Protein AF-A0A1A8MAE7-F1 (afdb_monomer)

Structure (mmCIF, N/CA/C/O backbone):
data_AF-A0A1A8MAE7-F1
#
_entry.id   AF-A0A1A8MAE7-F1
#
loop_
_atom_site.group_PDB
_atom_site.id
_atom_site.type_symbol
_atom_site.label_atom_id
_atom_site.label_alt_id
_atom_site.label_comp_id
_atom_site.label_asym_id
_atom_site.label_entity_id
_atom_site.label_seq_id
_atom_site.pdbx_PDB_ins_code
_atom_site.Cartn_x
_atom_site.Cartn_y
_atom_site.Cartn_z
_atom_site.occupancy
_atom_site.B_iso_or_equiv
_atom_site.auth_seq_id
_atom_site.auth_comp_id
_atom_site.auth_asym_id
_atom_site.auth_atom_id
_atom_site.pdbx_PDB_model_num
ATOM 1 N N . ILE A 1 1 ? -7.057 -14.594 -2.523 1.00 58.66 1 ILE A N 1
ATOM 2 C CA . ILE A 1 1 ? -6.789 -13.145 -2.720 1.00 58.66 1 ILE A CA 1
ATOM 3 C C . ILE A 1 1 ? -7.118 -12.437 -1.408 1.00 58.66 1 ILE A C 1
ATOM 5 O O . ILE A 1 1 ? -8.206 -12.665 -0.893 1.00 58.66 1 ILE A O 1
ATOM 9 N N . SER A 1 2 ? -6.194 -11.667 -0.821 1.00 70.31 2 SER A N 1
ATOM 10 C CA . SER A 1 2 ? -6.447 -10.912 0.418 1.00 70.31 2 SER A CA 1
ATOM 11 C C . SER A 1 2 ? -7.390 -9.729 0.154 1.00 70.31 2 SER A C 1
ATOM 13 O O . SER A 1 2 ? -7.238 -9.023 -0.845 1.00 70.31 2 SER A O 1
ATOM 15 N N . GLN A 1 3 ? -8.388 -9.541 1.025 1.00 80.31 3 GLN A N 1
ATOM 16 C CA . GLN A 1 3 ? -9.346 -8.434 0.928 1.00 80.31 3 GLN A CA 1
ATOM 17 C C . GLN A 1 3 ? -8.716 -7.096 1.366 1.00 80.31 3 GLN A C 1
ATOM 19 O O . GLN A 1 3 ? -7.824 -7.106 2.223 1.00 80.31 3 GLN A O 1
ATOM 24 N N . PRO A 1 4 ? -9.184 -5.952 0.824 1.00 84.19 4 PRO A N 1
ATOM 25 C CA . PRO A 1 4 ? -8.736 -4.629 1.253 1.00 84.19 4 PRO A CA 1
ATOM 26 C C . PRO A 1 4 ? -9.008 -4.379 2.742 1.00 84.19 4 PRO A C 1
ATOM 28 O O . PRO A 1 4 ? -10.050 -4.760 3.278 1.00 84.19 4 PRO A O 1
ATOM 31 N N . VAL A 1 5 ? -8.075 -3.705 3.414 1.00 89.69 5 VAL A N 1
ATOM 32 C CA . VAL A 1 5 ? -8.259 -3.227 4.793 1.00 89.69 5 VAL A CA 1
ATOM 33 C C . VAL A 1 5 ? -9.020 -1.902 4.750 1.00 89.69 5 VAL A C 1
ATOM 35 O O . VAL A 1 5 ? -8.842 -1.126 3.827 1.00 89.69 5 VAL A O 1
ATOM 38 N N . ARG A 1 6 ? -9.877 -1.594 5.726 1.00 90.19 6 ARG A N 1
ATOM 39 C CA . ARG A 1 6 ? -10.518 -0.266 5.776 1.00 90.19 6 ARG A CA 1
ATOM 40 C C . ARG A 1 6 ? -9.472 0.820 6.065 1.00 90.19 6 ARG A C 1
ATOM 42 O O . ARG A 1 6 ? -8.665 0.636 6.975 1.00 90.19 6 ARG A O 1
ATOM 49 N N . HIS A 1 7 ? -9.522 1.960 5.366 1.00 89.50 7 HIS A N 1
ATOM 50 C CA . HIS A 1 7 ? -8.523 3.040 5.498 1.00 89.50 7 HIS A CA 1
ATOM 51 C C . HIS A 1 7 ? -8.336 3.511 6.945 1.00 89.50 7 HIS A C 1
ATOM 53 O O . HIS A 1 7 ? -7.214 3.644 7.419 1.00 89.50 7 HIS A O 1
ATOM 59 N N . ASN A 1 8 ? -9.429 3.673 7.695 1.00 88.88 8 ASN A N 1
ATOM 60 C CA . ASN A 1 8 ? -9.390 4.112 9.093 1.00 88.88 8 ASN A CA 1
ATOM 61 C C . ASN A 1 8 ? -8.655 3.143 10.041 1.00 88.88 8 ASN A C 1
ATOM 63 O O . ASN A 1 8 ? -8.211 3.560 11.116 1.00 88.88 8 ASN A O 1
ATOM 67 N N . ALA A 1 9 ? -8.518 1.873 9.651 1.00 91.38 9 ALA A N 1
ATOM 68 C CA . ALA A 1 9 ? -7.812 0.835 10.393 1.00 91.38 9 ALA A CA 1
ATOM 69 C C . ALA A 1 9 ? -6.328 0.708 10.000 1.00 91.38 9 ALA A C 1
ATOM 71 O O . ALA A 1 9 ? -5.597 -0.039 10.655 1.00 91.38 9 ALA A O 1
ATOM 72 N N . VAL A 1 10 ? -5.871 1.420 8.965 1.00 92.00 10 VAL A N 1
ATOM 73 C CA . VAL A 1 10 ? -4.465 1.448 8.541 1.00 92.00 10 VAL A CA 1
ATOM 74 C C . VAL A 1 10 ? -3.660 2.368 9.450 1.00 92.00 10 VAL A C 1
ATOM 76 O O . VAL A 1 10 ? -4.078 3.483 9.741 1.00 92.00 10 VAL A O 1
ATOM 79 N N . ALA A 1 11 ? -2.506 1.888 9.904 1.00 92.31 11 ALA A N 1
ATOM 80 C CA . ALA A 1 11 ? -1.494 2.694 10.582 1.00 92.31 11 ALA A CA 1
ATOM 81 C C . ALA A 1 11 ? -0.417 3.180 9.607 1.00 92.31 11 ALA A C 1
ATOM 83 O O . ALA A 1 11 ? -0.030 4.339 9.652 1.00 92.31 11 ALA A O 1
ATOM 84 N N . LYS A 1 12 ? 0.066 2.286 8.737 1.00 91.62 12 LYS A N 1
ATOM 85 C CA . LYS A 1 12 ? 1.107 2.571 7.747 1.00 91.62 12 LYS A CA 1
ATOM 86 C C . LYS A 1 12 ? 0.990 1.603 6.575 1.00 91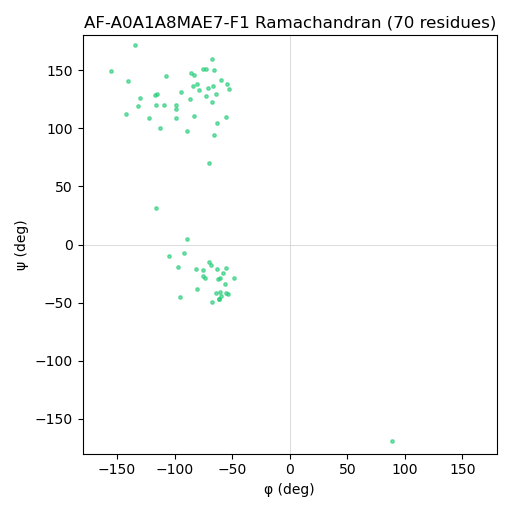.62 12 LYS A C 1
ATOM 88 O O . LYS A 1 12 ? 0.600 0.448 6.763 1.00 91.62 12 LYS A O 1
ATOM 93 N N . ILE A 1 13 ? 1.371 2.058 5.388 1.00 92.50 13 ILE A N 1
ATOM 94 C CA . ILE A 1 13 ? 1.556 1.214 4.208 1.00 92.50 13 ILE A CA 1
ATOM 95 C C . ILE A 1 13 ? 3.037 1.258 3.834 1.00 92.50 13 ILE A C 1
ATOM 97 O O . ILE A 1 13 ? 3.619 2.335 3.741 1.00 92.50 13 ILE A O 1
ATOM 101 N N . GLU A 1 14 ? 3.650 0.093 3.646 1.00 92.44 14 GLU A N 1
ATOM 102 C CA . GLU A 1 14 ? 5.014 -0.035 3.134 1.00 92.44 14 GLU A CA 1
ATOM 103 C C . GLU A 1 14 ? 4.987 -0.771 1.798 1.00 92.44 14 GLU A C 1
ATOM 105 O O . GLU A 1 14 ? 4.392 -1.847 1.671 1.00 92.44 14 GLU A O 1
ATOM 110 N N . VAL A 1 15 ? 5.635 -0.171 0.802 1.00 91.06 15 VAL A N 1
ATOM 111 C CA . VAL A 1 15 ? 5.836 -0.750 -0.524 1.00 91.06 15 VAL A CA 1
ATOM 112 C C . VAL A 1 15 ? 7.335 -0.802 -0.768 1.00 91.06 15 VAL A C 1
ATOM 114 O O . VAL A 1 15 ? 7.972 0.231 -0.958 1.00 91.06 15 VAL A O 1
ATOM 117 N N . THR A 1 16 ? 7.892 -2.008 -0.757 1.00 89.56 16 THR A N 1
ATOM 118 C CA . THR A 1 16 ? 9.305 -2.243 -1.052 1.00 89.56 16 THR A CA 1
ATOM 119 C C . THR A 1 16 ? 9.418 -2.692 -2.508 1.00 89.56 16 THR A C 1
ATOM 121 O O . THR A 1 16 ? 8.861 -3.737 -2.867 1.00 89.56 16 THR A O 1
ATOM 124 N N . PRO A 1 17 ? 10.088 -1.917 -3.377 1.00 88.06 17 PRO A N 1
ATOM 125 C CA . PRO A 1 17 ? 10.258 -2.288 -4.773 1.00 88.06 17 PRO A CA 1
ATOM 126 C C . PRO A 1 17 ? 11.170 -3.517 -4.912 1.00 88.06 17 PRO A C 1
ATOM 128 O O . PRO A 1 17 ? 11.972 -3.798 -4.015 1.00 88.06 17 PRO A O 1
ATOM 131 N N . PRO A 1 18 ? 11.099 -4.227 -6.052 1.00 88.44 18 PRO A N 1
ATOM 132 C CA . PRO A 1 18 ? 12.050 -5.278 -6.369 1.00 88.44 18 PRO A CA 1
ATOM 133 C C . PRO A 1 18 ? 13.485 -4.761 -6.256 1.00 88.44 18 PRO A C 1
ATOM 135 O O . PRO A 1 18 ? 13.819 -3.688 -6.757 1.00 88.44 18 PRO A O 1
ATOM 138 N N . SER A 1 19 ? 14.341 -5.538 -5.607 1.00 87.50 19 SER A N 1
ATOM 139 C CA . SER A 1 19 ? 15.763 -5.245 -5.447 1.00 87.50 19 SER A CA 1
ATOM 140 C C . SER A 1 19 ? 16.589 -6.497 -5.732 1.00 87.50 19 SER A C 1
ATOM 142 O O . SER A 1 19 ? 16.051 -7.597 -5.842 1.00 87.50 19 SER A O 1
ATOM 144 N N . GLY A 1 20 ? 17.918 -6.370 -5.806 1.00 86.06 20 GLY A N 1
ATOM 145 C CA . GLY A 1 20 ? 18.800 -7.517 -6.070 1.00 86.06 20 GLY A CA 1
ATOM 146 C C . GLY A 1 20 ? 18.636 -8.691 -5.090 1.00 86.06 20 GLY A C 1
ATOM 147 O O . GLY A 1 20 ? 18.995 -9.814 -5.424 1.00 86.06 20 GLY A O 1
ATOM 148 N N . ARG A 1 21 ? 18.063 -8.454 -3.900 1.00 83.25 21 ARG A N 1
ATOM 149 C CA . ARG A 1 21 ? 17.798 -9.483 -2.879 1.00 83.25 21 ARG A CA 1
ATOM 150 C C . ARG A 1 21 ? 16.369 -10.034 -2.906 1.00 83.25 21 ARG A C 1
ATOM 152 O O . ARG A 1 21 ? 16.140 -11.113 -2.375 1.00 83.25 21 ARG A O 1
ATOM 159 N N . CYS A 1 22 ? 15.419 -9.320 -3.511 1.00 80.81 22 CYS A N 1
ATOM 160 C CA . CYS A 1 22 ? 14.026 -9.745 -3.623 1.00 80.81 22 CYS A CA 1
ATOM 161 C C . CYS A 1 22 ? 13.469 -9.351 -4.992 1.00 80.81 22 CYS A C 1
ATOM 163 O O . CYS A 1 22 ? 13.290 -8.173 -5.291 1.00 80.81 22 CYS A O 1
ATOM 165 N N . ARG A 1 23 ? 13.174 -10.352 -5.828 1.00 86.62 23 ARG A N 1
ATOM 166 C CA . ARG A 1 23 ? 12.669 -10.139 -7.195 1.00 86.62 23 ARG A CA 1
ATOM 167 C C . ARG A 1 23 ? 11.248 -9.562 -7.230 1.00 86.62 23 ARG A C 1
ATOM 169 O O . ARG A 1 23 ? 10.819 -9.062 -8.265 1.00 86.62 23 ARG A O 1
ATOM 176 N N . TRP A 1 24 ? 10.514 -9.660 -6.128 1.00 86.00 24 TRP A N 1
ATOM 177 C CA . TRP A 1 24 ? 9.100 -9.316 -6.062 1.00 86.00 24 TRP A CA 1
ATOM 178 C C . TRP A 1 24 ? 8.900 -8.017 -5.295 1.00 86.00 24 TRP A C 1
ATOM 180 O O . TRP A 1 24 ? 9.595 -7.753 -4.318 1.00 86.00 24 TRP A O 1
ATOM 190 N N . THR A 1 25 ? 7.914 -7.228 -5.714 1.00 87.25 25 THR A N 1
ATOM 191 C CA . THR A 1 25 ? 7.454 -6.089 -4.921 1.00 87.25 25 THR A CA 1
ATOM 192 C C . THR A 1 25 ? 6.788 -6.612 -3.657 1.00 87.25 25 THR A C 1
ATOM 194 O O . THR A 1 25 ? 5.795 -7.343 -3.733 1.00 87.25 25 THR A O 1
ATOM 197 N N . GLU A 1 26 ? 7.286 -6.203 -2.498 1.00 90.00 26 GLU A N 1
ATOM 198 C CA . GLU A 1 26 ? 6.667 -6.522 -1.217 1.00 90.00 26 GLU A CA 1
ATOM 199 C C . GLU A 1 26 ? 5.744 -5.380 -0.804 1.00 90.00 26 GLU A C 1
ATOM 201 O O . GLU A 1 26 ? 6.104 -4.205 -0.858 1.00 90.00 26 GLU A O 1
ATOM 206 N N . ARG A 1 27 ? 4.515 -5.722 -0.418 1.00 92.12 27 ARG A N 1
ATOM 207 C CA . ARG A 1 27 ? 3.483 -4.750 -0.050 1.00 92.12 27 ARG A CA 1
ATOM 208 C C . ARG A 1 27 ? 2.848 -5.156 1.262 1.00 92.12 27 ARG A C 1
ATOM 210 O O . ARG A 1 27 ? 2.259 -6.237 1.353 1.00 92.12 27 ARG A O 1
ATOM 217 N N . ILE A 1 28 ? 2.965 -4.298 2.269 1.00 92.88 28 ILE A N 1
ATOM 218 C CA . ILE A 1 28 ? 2.528 -4.586 3.633 1.00 92.88 28 ILE A CA 1
ATOM 219 C C . ILE A 1 28 ? 1.661 -3.437 4.145 1.00 92.88 28 ILE A C 1
ATOM 221 O O . ILE A 1 28 ? 2.079 -2.282 4.163 1.00 92.88 28 ILE A O 1
ATOM 225 N N . ILE A 1 29 ? 0.453 -3.767 4.607 1.00 93.31 29 ILE A N 1
ATOM 226 C CA . ILE A 1 29 ? -0.385 -2.857 5.392 1.00 93.31 29 ILE A CA 1
ATOM 227 C C . ILE A 1 29 ? -0.221 -3.201 6.868 1.00 93.31 29 ILE A C 1
ATOM 229 O O . ILE A 1 29 ? -0.574 -4.299 7.311 1.00 93.31 29 ILE A O 1
ATOM 233 N N . TYR A 1 30 ? 0.247 -2.231 7.642 1.00 93.94 30 TYR A N 1
ATOM 234 C CA . TYR A 1 30 ? 0.230 -2.277 9.096 1.00 93.94 30 TYR A CA 1
ATOM 235 C C . TYR A 1 30 ? -1.110 -1.745 9.579 1.00 93.94 30 TYR A C 1
ATOM 237 O O . TYR A 1 30 ? -1.526 -0.640 9.223 1.00 93.94 30 TYR A O 1
ATOM 245 N N . ARG A 1 31 ? -1.807 -2.540 10.388 1.00 92.69 31 ARG A N 1
ATOM 246 C CA . ARG A 1 31 ? -3.063 -2.128 11.014 1.00 92.69 31 ARG A CA 1
ATOM 247 C C . ARG A 1 31 ? -2.763 -1.391 12.315 1.00 92.69 31 ARG A C 1
ATOM 249 O O . ARG A 1 31 ? -1.833 -1.761 13.022 1.00 92.69 31 ARG A O 1
ATOM 256 N N . LYS A 1 32 ? -3.595 -0.410 12.676 1.00 92.62 32 LYS A N 1
ATOM 257 C CA . LYS A 1 32 ? -3.535 0.254 13.997 1.00 92.62 32 LYS A CA 1
ATOM 258 C C . LYS A 1 32 ? -3.661 -0.747 15.143 1.00 92.62 32 LYS A C 1
ATOM 260 O O . LYS A 1 32 ? -3.081 -0.555 16.204 1.00 92.62 32 LYS A O 1
ATOM 265 N N . LYS A 1 33 ? -4.447 -1.805 14.927 1.00 92.38 33 LYS A N 1
ATOM 266 C CA . LYS A 1 33 ? -4.614 -2.931 15.844 1.00 92.38 33 LYS A CA 1
ATOM 267 C C . LYS A 1 33 ? -4.682 -4.233 15.051 1.00 92.38 33 LYS A C 1
ATOM 269 O O . LYS A 1 33 ? -5.334 -4.294 14.006 1.00 92.38 33 LYS A O 1
ATOM 274 N N . GLY A 1 34 ? -4.062 -5.279 15.585 1.00 90.75 34 GLY A N 1
ATOM 275 C CA . GLY A 1 34 ? -4.066 -6.613 14.990 1.00 90.75 34 GLY A CA 1
ATOM 276 C C . GLY A 1 34 ? -2.930 -6.855 13.987 1.00 90.75 34 GLY A C 1
ATOM 277 O O . GLY A 1 34 ? -1.987 -6.068 13.909 1.00 90.75 34 GLY A O 1
ATOM 278 N N . PRO A 1 35 ? -2.993 -7.970 13.238 1.00 92.50 35 PRO A N 1
ATOM 279 C CA . PRO A 1 35 ? -1.875 -8.434 12.425 1.00 92.50 35 PRO A CA 1
ATOM 280 C C . PRO A 1 35 ? -1.652 -7.568 11.181 1.00 92.50 35 PRO A C 1
ATOM 282 O O . PRO A 1 35 ? -2.597 -7.021 10.602 1.00 92.50 35 PRO A O 1
ATOM 285 N N . LYS A 1 36 ? -0.392 -7.508 10.734 1.00 92.94 36 LYS A N 1
ATOM 286 C CA . LYS A 1 36 ? -0.029 -6.947 9.428 1.00 92.94 36 LYS A CA 1
ATOM 287 C C . LYS A 1 36 ? -0.602 -7.795 8.292 1.00 92.94 36 LYS A C 1
ATOM 289 O O . LYS A 1 36 ? -0.769 -9.006 8.429 1.00 92.94 36 LYS A O 1
ATOM 294 N N . VAL A 1 37 ? -0.888 -7.153 7.164 1.00 92.69 37 VAL A N 1
ATOM 295 C CA . VAL A 1 37 ? -1.434 -7.804 5.96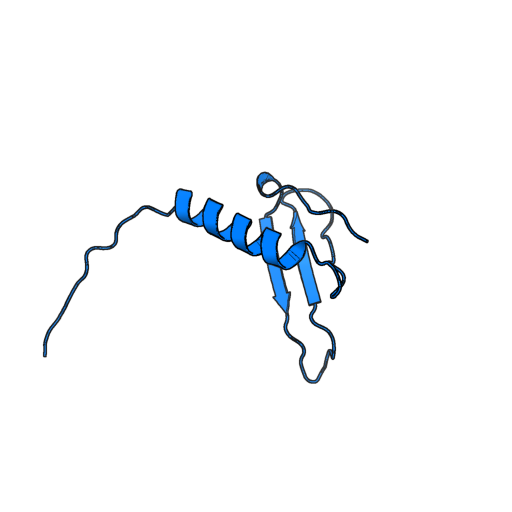9 1.00 92.69 37 VAL A CA 1
ATOM 296 C C . VAL A 1 37 ? -0.433 -7.693 4.837 1.00 92.69 37 VAL A C 1
ATOM 298 O O . VAL A 1 37 ? -0.111 -6.588 4.410 1.00 92.69 37 VAL A O 1
ATOM 301 N N . CYS A 1 38 ? 0.010 -8.837 4.324 1.00 91.44 38 CYS A N 1
ATOM 302 C CA . CYS A 1 38 ? 0.774 -8.899 3.085 1.00 91.44 38 CYS A CA 1
ATOM 303 C C . CYS A 1 38 ? -0.183 -8.907 1.888 1.00 91.44 38 CYS A C 1
ATOM 305 O O . CYS A 1 38 ? -1.203 -9.608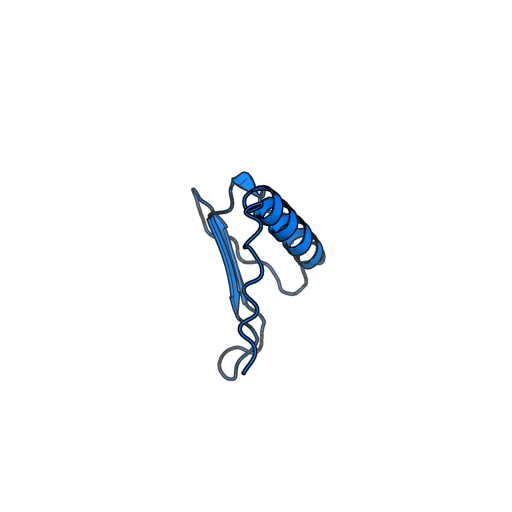 1.874 1.00 91.44 38 CYS A O 1
ATOM 307 N N . ILE A 1 39 ? 0.148 -8.122 0.872 1.00 91.12 39 ILE A N 1
ATOM 308 C CA . ILE A 1 39 ? -0.662 -7.971 -0.332 1.00 91.12 39 ILE A CA 1
ATOM 309 C C . ILE A 1 39 ? 0.064 -8.659 -1.475 1.00 91.12 39 ILE A C 1
ATOM 311 O O . ILE A 1 39 ? 1.176 -8.278 -1.832 1.00 91.12 39 ILE A O 1
ATOM 315 N N . SER A 1 40 ? -0.592 -9.659 -2.066 1.00 87.25 40 SER A N 1
ATOM 316 C CA . SER A 1 40 ? -0.091 -10.337 -3.266 1.00 87.25 40 SER A CA 1
ATOM 317 C C . SER A 1 40 ? 0.196 -9.312 -4.368 1.00 87.25 40 SER A C 1
ATOM 319 O O . SER A 1 40 ? -0.651 -8.435 -4.548 1.00 87.25 40 SER A O 1
ATOM 321 N N . PRO A 1 41 ? 1.311 -9.416 -5.119 1.00 81.12 41 PRO A N 1
ATOM 322 C CA . PRO A 1 41 ? 1.631 -8.565 -6.274 1.00 81.12 41 PRO A CA 1
ATOM 323 C C . PRO A 1 41 ? 0.484 -8.413 -7.292 1.00 81.12 41 PRO A C 1
ATOM 325 O O . PRO A 1 41 ? 0.307 -7.337 -7.864 1.00 81.12 41 PRO A O 1
ATOM 328 N N . ASP A 1 42 ? -0.385 -9.417 -7.398 1.00 86.19 42 ASP A N 1
ATOM 329 C CA . ASP A 1 42 ? -1.476 -9.475 -8.379 1.00 86.19 42 ASP A CA 1
ATOM 330 C C . ASP A 1 42 ? -2.792 -8.849 -7.885 1.00 86.19 42 ASP A C 1
ATOM 332 O O . ASP A 1 42 ? -3.828 -8.909 -8.553 1.00 86.19 42 ASP A O 1
ATOM 336 N N . ALA A 1 43 ? -2.791 -8.247 -6.692 1.00 89.44 43 ALA A N 1
ATOM 337 C CA . ALA A 1 43 ? -3.957 -7.577 -6.131 1.00 89.44 43 ALA A CA 1
ATOM 338 C C . ALA A 1 43 ? -4.351 -6.338 -6.961 1.00 89.44 43 ALA A C 1
ATOM 340 O O . ALA A 1 43 ? -3.870 -5.230 -6.718 1.00 89.44 43 ALA A O 1
ATOM 341 N N . LYS A 1 44 ? -5.284 -6.524 -7.906 1.00 90.50 44 LYS A N 1
ATOM 342 C CA . LYS A 1 44 ? -5.806 -5.467 -8.798 1.00 90.50 44 LYS A CA 1
ATOM 343 C C . LYS A 1 44 ? -6.429 -4.280 -8.060 1.00 90.50 44 LYS A C 1
ATOM 345 O O 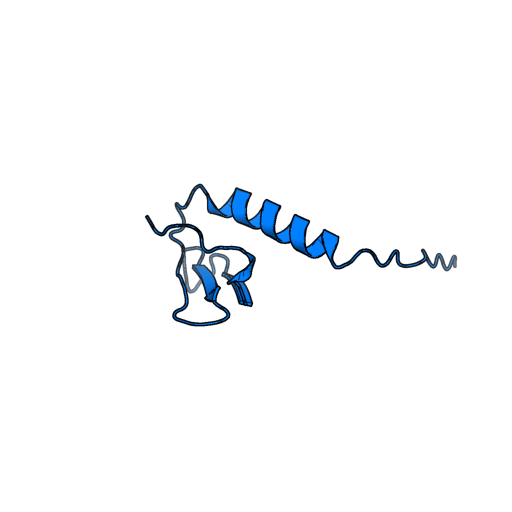. LYS A 1 44 ? -6.469 -3.189 -8.605 1.00 90.50 44 LYS A O 1
ATOM 350 N N . TRP A 1 45 ? -6.896 -4.485 -6.828 1.00 91.00 45 TRP A N 1
ATOM 351 C CA . TRP A 1 45 ? -7.499 -3.435 -6.006 1.00 91.00 45 TRP A CA 1
ATOM 352 C C . TRP A 1 45 ? -6.470 -2.468 -5.405 1.00 91.00 45 TRP A C 1
ATOM 354 O O . TRP A 1 45 ? -6.829 -1.357 -5.027 1.00 91.00 45 TRP A O 1
ATOM 364 N N . PHE 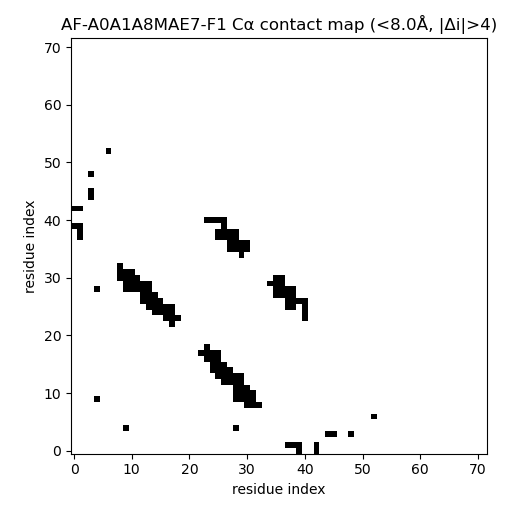A 1 46 ? -5.201 -2.873 -5.284 1.00 90.62 46 PHE A N 1
ATOM 365 C CA . PHE A 1 46 ? -4.199 -2.104 -4.544 1.00 90.62 46 PHE A CA 1
ATOM 366 C C . PHE A 1 46 ? -3.885 -0.724 -5.153 1.00 90.62 46 PHE A C 1
ATOM 368 O O . PHE A 1 46 ? -3.804 0.237 -4.391 1.00 90.62 46 PHE A O 1
ATOM 375 N N . PRO A 1 47 ? -3.754 -0.561 -6.485 1.00 90.06 47 PRO A N 1
ATOM 376 C CA . PRO A 1 47 ? -3.524 0.758 -7.075 1.00 90.06 47 PRO A CA 1
ATOM 377 C C . PRO A 1 47 ? -4.648 1.758 -6.776 1.00 90.06 47 PRO A C 1
ATOM 379 O O . PRO A 1 47 ? -4.373 2.892 -6.394 1.00 90.06 47 PRO A O 1
ATOM 382 N N . ASP A 1 48 ? -5.912 1.345 -6.893 1.00 91.12 48 ASP A N 1
ATOM 383 C CA . ASP A 1 48 ? -7.050 2.232 -6.615 1.00 91.12 48 ASP A CA 1
ATOM 384 C C . ASP A 1 48 ? -7.235 2.483 -5.117 1.00 91.12 48 ASP A C 1
ATOM 386 O O . ASP A 1 48 ? -7.674 3.555 -4.703 1.00 91.12 48 ASP A O 1
ATOM 390 N N . TYR A 1 49 ? -6.841 1.521 -4.288 1.00 90.56 49 TYR A N 1
ATOM 391 C CA . TYR A 1 49 ? -6.767 1.697 -2.846 1.00 90.56 49 TYR A CA 1
ATOM 392 C C . TYR A 1 49 ? -5.779 2.794 -2.445 1.00 90.56 49 TYR A C 1
ATOM 394 O O . TYR A 1 49 ? -6.149 3.668 -1.669 1.00 90.56 49 TYR A O 1
ATOM 402 N N . MET A 1 50 ? -4.571 2.801 -3.022 1.00 89.38 50 MET A N 1
ATOM 403 C CA . MET A 1 50 ? -3.574 3.851 -2.771 1.00 89.38 50 MET A CA 1
ATOM 404 C C . MET A 1 50 ? -4.076 5.231 -3.208 1.00 89.38 50 MET A C 1
ATOM 406 O O . MET A 1 50 ? -4.056 6.155 -2.404 1.00 89.38 50 MET A O 1
ATOM 410 N N . LYS A 1 51 ? -4.654 5.357 -4.414 1.00 88.38 51 LYS A N 1
ATOM 411 C CA . LYS A 1 51 ? -5.235 6.632 -4.889 1.00 88.38 51 LYS A CA 1
ATOM 412 C C . LYS A 1 51 ? -6.278 7.199 -3.925 1.00 88.38 51 LYS A C 1
ATOM 414 O O . LYS A 1 51 ? -6.343 8.403 -3.688 1.00 88.38 51 LYS A O 1
ATOM 419 N N . ASN A 1 52 ? -7.132 6.329 -3.389 1.00 84.06 52 ASN A N 1
ATOM 420 C CA . ASN A 1 52 ? -8.153 6.742 -2.436 1.00 84.06 52 ASN A CA 1
ATOM 421 C C . ASN A 1 52 ? -7.565 7.024 -1.048 1.00 84.06 52 ASN A C 1
ATOM 423 O O . ASN A 1 52 ? -8.156 7.798 -0.303 1.00 84.06 52 ASN A O 1
ATOM 427 N N . PHE A 1 53 ? -6.453 6.391 -0.676 1.00 80.94 53 PHE A N 1
ATOM 428 C CA . PHE A 1 53 ? -5.757 6.650 0.581 1.00 80.94 53 PHE A CA 1
ATOM 429 C C . PHE A 1 53 ? -5.152 8.060 0.581 1.00 80.94 53 PHE A C 1
ATOM 431 O O . PHE A 1 53 ? -5.480 8.839 1.473 1.00 80.94 53 PHE A O 1
ATOM 438 N N . ASP A 1 54 ? -4.426 8.428 -0.478 1.00 70.94 54 ASP A N 1
ATOM 439 C CA . ASP A 1 54 ? -3.803 9.753 -0.634 1.00 70.94 54 ASP A CA 1
ATOM 440 C C . ASP A 1 54 ? -4.849 10.880 -0.635 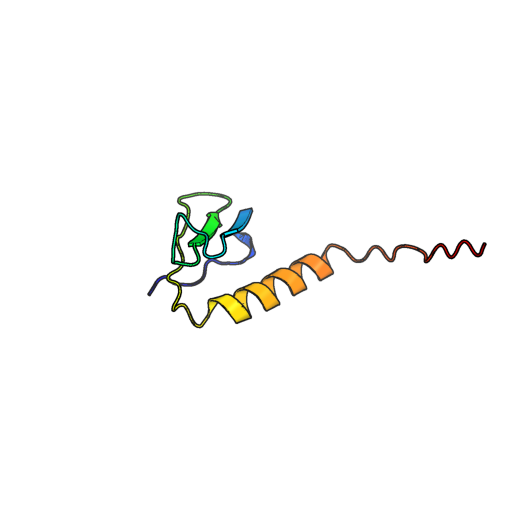1.00 70.94 54 ASP A C 1
ATOM 442 O O . ASP A 1 54 ? -4.699 11.892 0.045 1.00 70.94 54 ASP A O 1
ATOM 446 N N . ARG A 1 55 ? -5.995 10.676 -1.301 1.00 65.06 55 ARG A N 1
ATOM 447 C CA . ARG A 1 55 ? -7.091 11.664 -1.314 1.00 65.06 55 ARG A CA 1
ATOM 448 C C . ARG A 1 55 ? -7.688 11.937 0.073 1.00 65.06 55 ARG A C 1
ATOM 450 O O . ARG A 1 55 ? -8.220 13.018 0.309 1.00 65.06 55 ARG A O 1
ATOM 457 N N . ASN A 1 56 ? -7.656 10.955 0.974 1.00 57.44 56 ASN A N 1
ATOM 458 C CA . ASN A 1 56 ? -8.136 11.143 2.344 1.00 57.44 56 ASN A CA 1
ATOM 459 C C . ASN A 1 56 ? -7.091 11.833 3.235 1.00 57.44 56 ASN A C 1
ATOM 461 O O . ASN A 1 56 ? -7.482 12.422 4.239 1.00 57.44 56 ASN A O 1
ATOM 465 N N . ASP A 1 57 ? -5.808 11.785 2.868 1.00 54.16 57 ASP A N 1
ATOM 466 C CA . ASP A 1 57 ? -4.721 12.475 3.574 1.00 54.16 57 ASP A CA 1
ATOM 467 C C . ASP A 1 57 ? -4.652 13.961 3.169 1.00 54.16 57 ASP A C 1
ATOM 469 O O . ASP A 1 57 ? -4.558 14.845 4.018 1.00 54.16 57 ASP A O 1
ATOM 473 N N . GLU A 1 58 ? -4.879 14.262 1.885 1.00 49.00 58 GLU A N 1
ATOM 474 C CA . GLU A 1 58 ? -5.042 15.635 1.366 1.00 49.00 58 GLU A CA 1
ATOM 475 C C . GLU A 1 58 ? -6.240 16.375 1.999 1.00 49.00 58 GLU A C 1
ATOM 477 O O . GLU A 1 58 ? -6.210 17.591 2.197 1.00 49.00 58 GLU A O 1
ATOM 482 N N . SER A 1 59 ? -7.287 15.647 2.412 1.00 43.06 59 SER A N 1
ATOM 483 C CA . SER A 1 59 ? -8.408 16.226 3.170 1.00 43.06 59 SER A CA 1
ATOM 484 C C . SER A 1 59 ? -8.029 16.634 4.604 1.00 43.06 59 SER A C 1
ATOM 486 O O . SER A 1 59 ? -8.793 17.368 5.232 1.00 43.06 59 SER A O 1
ATOM 488 N N . PHE A 1 60 ? -6.892 16.171 5.130 1.00 42.59 60 PHE A N 1
ATOM 489 C CA . PHE A 1 60 ? -6.365 16.534 6.452 1.00 42.59 60 PHE A CA 1
ATOM 490 C C . PHE A 1 60 ? -5.175 17.507 6.386 1.00 42.59 60 PHE A C 1
ATOM 492 O O . PHE A 1 60 ? -4.817 18.086 7.410 1.00 42.59 60 PHE A O 1
ATOM 499 N N . HIS A 1 61 ? -4.620 17.758 5.195 1.00 43.28 61 HIS A N 1
ATOM 500 C CA . HIS A 1 61 ? -3.487 18.661 4.968 1.00 43.28 61 H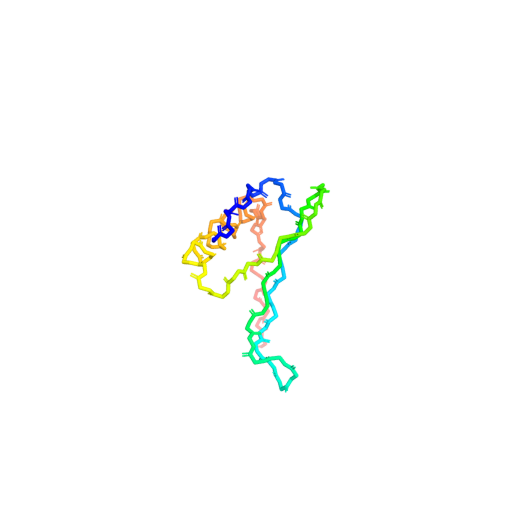IS A CA 1
ATOM 501 C C . HIS A 1 61 ? -3.822 19.885 4.103 1.00 43.28 61 HIS A C 1
ATOM 503 O O . HIS A 1 61 ? -2.947 20.442 3.445 1.00 43.28 61 HIS A O 1
ATOM 509 N N . SER A 1 62 ? -5.057 20.394 4.163 1.00 43.41 62 SER A N 1
ATOM 510 C CA . SER A 1 62 ? -5.338 21.761 3.697 1.00 43.41 62 SER A CA 1
ATOM 511 C C . SER A 1 62 ? -4.718 22.800 4.645 1.00 43.41 62 SER A C 1
ATOM 513 O O . SER A 1 62 ? -5.418 23.524 5.344 1.00 43.41 62 SER A O 1
ATOM 515 N N . THR A 1 63 ? -3.390 22.896 4.642 1.00 39.31 63 THR A N 1
ATOM 516 C CA . THR A 1 63 ? -2.680 24.128 4.976 1.00 39.31 63 THR A CA 1
ATOM 517 C C . THR A 1 63 ? -2.019 24.583 3.691 1.00 39.31 63 THR A C 1
ATOM 519 O O . THR A 1 63 ? -0.981 24.060 3.292 1.00 39.31 63 THR A O 1
ATOM 522 N N . ALA A 1 64 ? -2.646 25.550 3.023 1.00 49.53 64 ALA A N 1
ATOM 523 C CA . ALA A 1 64 ? -2.010 26.285 1.945 1.00 49.53 64 ALA A CA 1
ATOM 524 C C . ALA A 1 64 ? -0.701 26.886 2.481 1.00 49.53 64 ALA A C 1
ATOM 526 O O . ALA A 1 64 ? -0.725 27.778 3.330 1.00 49.53 64 ALA A O 1
ATOM 527 N N . LEU A 1 65 ? 0.444 26.375 2.029 1.00 52.66 65 LEU A N 1
ATOM 528 C CA . LEU A 1 65 ? 1.720 27.032 2.280 1.00 52.66 65 LEU A CA 1
ATOM 529 C C . LEU A 1 65 ? 1.780 28.293 1.402 1.00 52.66 65 LEU A C 1
ATOM 531 O O . LEU A 1 65 ? 1.556 28.187 0.192 1.00 52.66 65 LEU A O 1
ATOM 535 N N . PRO A 1 66 ? 2.062 29.483 1.965 1.00 47.25 66 PRO A N 1
ATOM 536 C CA . PRO A 1 66 ? 2.292 30.667 1.157 1.00 47.25 66 PRO A CA 1
ATOM 537 C C . PRO A 1 66 ? 3.547 30.451 0.306 1.00 47.25 66 PRO A C 1
ATOM 539 O O . PRO A 1 66 ? 4.602 30.044 0.792 1.00 47.25 66 PRO A O 1
ATOM 542 N N . PHE A 1 67 ? 3.401 30.705 -0.989 1.00 46.16 67 PHE A N 1
ATOM 543 C CA . PHE A 1 67 ? 4.470 30.670 -1.974 1.00 46.16 67 PHE A CA 1
ATOM 544 C C . PHE A 1 67 ? 5.507 31.751 -1.609 1.00 46.16 67 PHE A C 1
ATOM 546 O O . PHE A 1 67 ? 5.255 32.937 -1.804 1.00 46.16 67 PHE A O 1
ATOM 553 N N . SER A 1 68 ? 6.660 31.367 -1.055 1.00 43.72 68 SER A N 1
ATOM 554 C CA . SER A 1 68 ? 7.809 32.273 -0.927 1.00 43.72 68 SER A CA 1
ATOM 555 C C . SER A 1 68 ? 8.666 32.170 -2.183 1.00 43.72 68 SER A C 1
ATOM 557 O O . SER A 1 68 ? 9.487 31.265 -2.317 1.00 43.72 68 SER A O 1
ATOM 559 N N . THR A 1 69 ? 8.480 33.105 -3.112 1.00 47.03 69 THR A N 1
ATOM 560 C CA . THR A 1 69 ? 9.450 33.387 -4.177 1.00 47.03 69 THR A CA 1
ATOM 561 C C . THR A 1 69 ? 10.527 34.319 -3.638 1.00 47.03 69 THR A C 1
ATOM 563 O O . THR A 1 69 ? 10.260 35.500 -3.419 1.00 47.03 69 THR A O 1
ATOM 566 N N . THR A 1 70 ? 11.746 33.810 -3.472 1.00 45.94 70 THR A N 1
ATOM 567 C CA . THR A 1 70 ? 12.950 34.644 -3.382 1.00 45.94 70 THR A CA 1
ATOM 568 C C . THR A 1 70 ? 13.611 34.637 -4.756 1.00 45.94 70 THR A C 1
ATOM 570 O O . THR A 1 70 ? 14.132 33.609 -5.182 1.00 45.94 70 THR A O 1
ATOM 573 N N . ASN A 1 71 ? 13.544 35.768 -5.459 1.00 50.00 71 ASN A N 1
ATOM 574 C CA . ASN A 1 71 ? 14.313 36.004 -6.680 1.00 50.00 71 ASN A CA 1
ATOM 575 C C . ASN A 1 71 ? 15.746 36.419 -6.305 1.00 50.00 71 ASN A C 1
ATOM 577 O O . ASN A 1 71 ? 15.931 37.186 -5.358 1.00 50.00 71 ASN A O 1
ATOM 581 N N . HIS A 1 72 ? 16.719 35.876 -7.042 1.00 43.72 72 HIS A N 1
ATOM 582 C CA . HIS A 1 72 ? 18.133 36.263 -7.054 1.00 43.72 72 HIS A CA 1
ATOM 583 C C . HIS A 1 72 ? 18.346 37.417 -8.038 1.00 43.72 72 HIS A C 1
ATOM 585 O O . HIS A 1 72 ? 17.649 37.415 -9.080 1.00 43.72 72 HIS A O 1
#

Secondary structure (DSSP, 8-state):
-PPPPPGGGEEEEEEEPPBTTBSS-EEEEEESSS--EE--TT-TTHHHHHHHHHHHHHTT------------

Solvent-accessible surface area (backbone atoms onl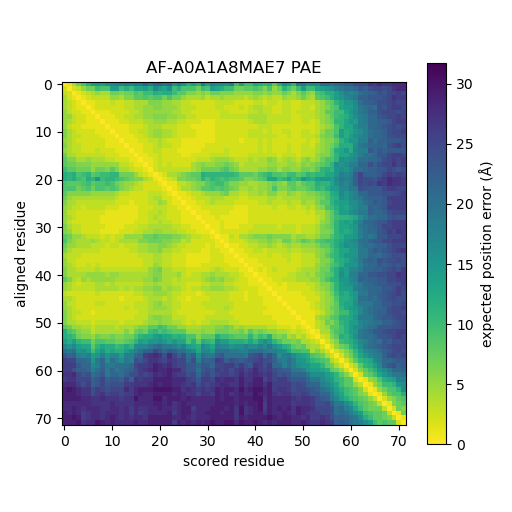y — not comparable to full-atom values): 4751 Å² total; per-residue (Å²): 133,82,77,87,76,60,71,91,49,51,64,47,77,50,76,46,70,56,45,100,89,38,88,55,54,46,36,38,39,36,33,70,70,72,74,68,42,74,49,63,83,82,50,78,61,52,67,62,49,50,58,56,50,54,58,58,50,56,74,75,56,81,65,85,74,79,86,81,82,81,85,131

InterPro domains:
  IPR001811 Chemokine interleukin-8-like domain [PF00048] (2-52)
  IPR036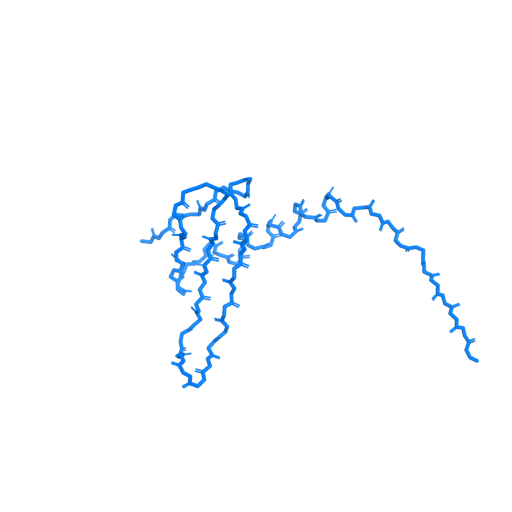048 Chemokine interleukin-8-like superfamily [SSF54117] (2-55)

Nearest PDB structures (foldseek):
  1qe6-assembly3_C  TM=7.919E-01  e=1.195E-03  Homo sapiens
  4r9w-assembly1_B-2  TM=7.745E-01  e=1.450E-03  Homo sapiens
  1icw-assembly1_B  TM=7.776E-01  e=1.876E-03  Homo sapiens
  1f9r-assembly1_A  TM=7.578E-01  e=2.001E-03  Homo sapiens
  5ur7-assembly1_B  TM=7.411E-01  e=7.271E-03  Homo sapiens

Foldseek 3Di:
DDDDDPLVQFPDWDWDPQDPVHNDIWIWTDGPDDDIDTDDSPPPCVVVVVVVNVVVVVVVPPPPDPDDDDDD

Sequence (72 aa):
ISQPVRHNAVAKIEVTPPSGRCRWTERIIYRKKGPKVCISPDAKWFPDYMKNFDRNDESFHSTALPFSTTNH

Organism: NCBI:txid704102

Radius of gyration: 16.62 Å; Cα contacts (8 Å, |Δi|>4): 72; chains: 1; bounding box: 29×49×25 Å

Mean predicted aligned error: 10.71 Å

pLDDT: mean 77.98, std 18.44, range [39.31, 93.94]